Protein AF-A0A8S2RDY0-F1 (afdb_monomer_lite)

Structure (mmCIF, N/CA/C/O backbone):
data_AF-A0A8S2RDY0-F1
#
_entry.id   AF-A0A8S2RDY0-F1
#
loop_
_atom_site.group_PDB
_atom_site.id
_atom_site.type_symbol
_atom_site.label_atom_id
_atom_site.label_alt_id
_atom_site.label_comp_id
_atom_site.label_asym_id
_atom_site.label_entity_id
_atom_site.label_seq_id
_atom_site.pdbx_PDB_ins_code
_atom_site.Cartn_x
_atom_site.Cartn_y
_atom_site.Cartn_z
_atom_site.occupancy
_atom_site.B_iso_or_equiv
_atom_site.auth_seq_id
_atom_site.auth_comp_id
_atom_site.auth_asym_id
_atom_site.auth_atom_id
_atom_site.pdbx_PDB_model_num
ATOM 1 N N . MET A 1 1 ? 19.804 12.771 -32.717 1.00 54.38 1 MET A N 1
ATOM 2 C CA . MET A 1 1 ? 19.830 13.304 -31.342 1.00 54.38 1 MET A CA 1
ATOM 3 C C . MET A 1 1 ? 20.621 14.606 -31.367 1.00 54.38 1 MET A C 1
ATOM 5 O O . MET A 1 1 ? 21.789 14.608 -31.019 1.00 54.38 1 MET A O 1
ATOM 9 N N . SER A 1 2 ? 20.028 15.676 -31.898 1.00 62.06 2 SER A N 1
ATOM 10 C CA . SER A 1 2 ? 20.622 17.018 -31.886 1.00 62.06 2 SER A CA 1
ATOM 11 C C . SER A 1 2 ? 19.948 17.786 -30.761 1.00 62.06 2 SER A C 1
ATOM 13 O O . SER A 1 2 ? 18.781 18.157 -30.881 1.00 62.06 2 SER A O 1
ATOM 15 N N . HIS A 1 3 ? 20.641 17.907 -29.645 1.00 65.12 3 HIS A N 1
ATOM 16 C CA . HIS A 1 3 ? 20.163 18.596 -28.462 1.00 65.12 3 HIS A CA 1
ATOM 17 C C . HIS A 1 3 ? 21.288 19.525 -28.012 1.00 65.12 3 HIS A C 1
ATOM 19 O O . HIS A 1 3 ? 22.446 19.113 -28.105 1.00 65.12 3 HIS A O 1
ATOM 25 N N . ASP A 1 4 ? 20.963 20.757 -27.610 1.00 67.50 4 ASP A N 1
ATOM 26 C CA . ASP A 1 4 ? 21.957 21.712 -27.104 1.00 67.50 4 ASP A CA 1
ATOM 27 C C . ASP A 1 4 ? 22.759 21.054 -25.972 1.00 67.50 4 ASP A C 1
ATOM 29 O O . ASP A 1 4 ? 22.179 20.344 -25.143 1.00 67.50 4 ASP A O 1
ATOM 33 N N . GLU A 1 5 ? 24.083 21.254 -25.976 1.00 68.69 5 GLU A N 1
ATOM 34 C CA . GLU A 1 5 ? 25.066 20.477 -25.194 1.00 68.69 5 GLU A CA 1
ATOM 35 C C . GLU A 1 5 ? 24.791 20.456 -23.676 1.00 68.69 5 GLU A C 1
ATOM 37 O O . GLU A 1 5 ? 25.211 19.523 -22.994 1.00 68.69 5 GLU A O 1
ATOM 42 N N . ASP A 1 6 ? 24.011 21.411 -23.164 1.00 72.56 6 ASP A N 1
ATOM 43 C CA . ASP A 1 6 ? 23.677 21.550 -21.741 1.00 72.56 6 ASP A CA 1
ATOM 44 C C . ASP A 1 6 ? 22.280 21.058 -21.350 1.00 72.56 6 ASP A C 1
ATOM 46 O O . ASP A 1 6 ? 21.945 20.983 -20.164 1.00 72.56 6 ASP A O 1
ATOM 50 N N . GLN A 1 7 ? 21.430 20.719 -22.314 1.00 78.38 7 GLN A N 1
ATOM 51 C CA . GLN A 1 7 ? 20.090 20.250 -22.010 1.00 78.38 7 GLN A CA 1
ATOM 52 C C . GLN A 1 7 ? 20.112 18.705 -22.090 1.00 78.38 7 GLN A C 1
ATOM 54 O O . GLN A 1 7 ? 20.563 18.105 -23.061 1.00 78.38 7 GLN A O 1
ATOM 59 N N . LEU A 1 8 ? 19.643 18.024 -21.042 1.00 83.00 8 LEU A N 1
ATOM 60 C CA . LEU A 1 8 ? 19.552 16.560 -20.996 1.00 83.00 8 LEU A CA 1
ATOM 61 C C . LEU A 1 8 ? 18.084 16.154 -20.905 1.00 83.00 8 LEU A C 1
ATOM 63 O O . LEU A 1 8 ? 17.365 16.625 -20.024 1.00 83.00 8 LEU A O 1
ATOM 67 N N . ILE A 1 9 ? 17.643 15.250 -21.783 1.00 87.12 9 ILE A N 1
ATOM 68 C CA . ILE A 1 9 ? 16.307 14.652 -21.679 1.00 87.12 9 ILE A CA 1
ATOM 69 C C . ILE A 1 9 ? 16.275 13.790 -20.403 1.00 87.12 9 ILE A C 1
ATOM 71 O O . ILE A 1 9 ? 17.101 12.878 -20.275 1.00 87.12 9 ILE A O 1
ATOM 75 N N . PRO A 1 10 ? 15.356 14.041 -19.450 1.00 91.25 10 PRO A N 1
ATOM 76 C CA . PRO A 1 10 ? 15.268 13.246 -18.231 1.00 91.25 10 PRO A CA 1
ATOM 77 C C . PRO A 1 10 ? 15.016 11.767 -18.540 1.00 91.25 10 PRO A C 1
ATOM 79 O O . PRO A 1 10 ? 14.176 11.427 -19.372 1.00 91.25 10 PRO A O 1
ATOM 82 N N . ASN A 1 11 ? 15.731 10.875 -17.852 1.00 91.31 11 ASN A N 1
ATOM 83 C CA . ASN A 1 11 ? 15.531 9.433 -17.981 1.00 91.31 11 ASN A CA 1
ATOM 84 C C . ASN A 1 11 ? 14.564 8.910 -16.909 1.00 91.31 11 ASN A C 1
ATOM 86 O O . ASN A 1 11 ? 14.508 9.438 -15.802 1.00 91.31 11 ASN A O 1
ATOM 90 N N . LEU A 1 12 ? 13.824 7.842 -17.220 1.00 94.12 12 LEU A N 1
ATOM 91 C CA . LEU A 1 12 ? 12.863 7.254 -16.278 1.00 94.12 12 LEU A CA 1
ATOM 92 C C . LEU A 1 12 ? 13.534 6.631 -15.049 1.00 94.12 12 LEU A C 1
ATOM 94 O O . LEU A 1 12 ? 12.950 6.634 -13.972 1.00 94.12 12 LEU A O 1
ATOM 98 N N . TYR A 1 13 ? 14.765 6.128 -15.189 1.00 91.88 13 TYR A N 1
ATOM 99 C CA . TYR A 1 13 ? 15.473 5.445 -14.102 1.00 91.88 13 TYR A CA 1
ATOM 100 C C . TYR A 1 13 ? 15.672 6.335 -12.868 1.00 91.88 13 TYR A C 1
ATOM 102 O O . TYR A 1 13 ? 15.655 5.843 -11.748 1.00 91.88 13 TYR A O 1
ATOM 110 N N . ARG A 1 14 ? 15.798 7.655 -13.054 1.00 89.94 14 ARG A N 1
ATOM 111 C CA . ARG A 1 14 ? 15.887 8.615 -11.944 1.00 89.94 14 ARG A CA 1
ATOM 112 C C . ARG A 1 14 ? 14.584 8.793 -11.159 1.00 89.94 14 ARG A C 1
ATOM 114 O O . ARG A 1 14 ? 14.638 9.305 -10.048 1.00 89.94 14 ARG A O 1
ATOM 121 N N . TYR A 1 15 ? 13.442 8.392 -11.717 1.00 94.81 15 TYR A N 1
ATOM 122 C CA . TYR A 1 15 ? 12.114 8.591 -11.123 1.00 94.81 15 TYR A CA 1
ATOM 123 C C . TYR A 1 15 ? 11.458 7.290 -10.652 1.00 94.81 15 TYR A C 1
ATOM 125 O O . TYR A 1 15 ? 10.377 7.328 -10.071 1.00 94.81 15 TYR A O 1
ATOM 133 N N . ILE A 1 16 ? 12.093 6.142 -10.895 1.00 95.44 16 ILE A N 1
ATOM 134 C CA . ILE A 1 16 ? 11.624 4.843 -10.416 1.00 95.44 16 ILE A CA 1
ATOM 135 C C . ILE A 1 16 ? 12.494 4.440 -9.233 1.00 95.44 16 ILE A C 1
ATOM 137 O O . ILE A 1 16 ? 13.713 4.326 -9.354 1.00 95.44 16 ILE A O 1
ATOM 141 N N . MET A 1 17 ? 11.861 4.211 -8.085 1.00 95.56 17 MET A N 1
ATOM 142 C CA . MET A 1 17 ? 12.569 3.752 -6.899 1.00 95.56 17 MET A CA 1
ATOM 143 C C . MET A 1 17 ? 13.086 2.317 -7.113 1.00 95.56 17 MET A C 1
ATOM 145 O O . MET A 1 17 ? 12.335 1.462 -7.592 1.00 95.56 17 MET A O 1
ATOM 149 N N . PRO A 1 18 ? 14.350 2.017 -6.763 1.00 97.75 18 PRO A N 1
ATOM 150 C CA . PRO A 1 18 ? 14.852 0.649 -6.784 1.00 97.75 18 PRO A CA 1
ATOM 151 C C . PRO A 1 18 ? 14.074 -0.256 -5.825 1.00 97.75 18 PRO A C 1
ATOM 153 O O . PRO A 1 18 ? 13.687 0.166 -4.736 1.00 97.75 18 PRO A O 1
ATOM 156 N N . TRP A 1 19 ? 13.931 -1.533 -6.186 1.00 98.12 19 TRP A N 1
ATOM 157 C CA . TRP A 1 19 ? 13.216 -2.518 -5.367 1.00 98.12 19 TRP A CA 1
ATOM 158 C C . TRP A 1 19 ? 13.764 -2.658 -3.946 1.00 98.12 19 TRP A C 1
ATOM 160 O O . TRP A 1 19 ? 12.992 -2.770 -3.003 1.00 98.12 19 TRP A O 1
ATOM 170 N N . GLU A 1 20 ? 15.085 -2.628 -3.774 1.00 98.06 20 GLU A N 1
ATOM 171 C CA . GLU A 1 20 ? 15.706 -2.706 -2.448 1.00 98.06 20 GLU A CA 1
ATOM 172 C C . GLU A 1 20 ? 15.247 -1.559 -1.535 1.00 98.06 20 GLU A C 1
ATOM 174 O O . GLU A 1 20 ? 14.833 -1.797 -0.400 1.00 98.06 20 GLU A O 1
ATOM 179 N N . ALA A 1 21 ? 15.242 -0.329 -2.058 1.00 97.69 21 ALA A N 1
ATOM 180 C CA . ALA A 1 21 ? 14.774 0.841 -1.326 1.00 97.69 21 ALA A CA 1
ATOM 181 C C . ALA A 1 21 ? 13.274 0.740 -1.003 1.00 97.69 21 ALA A C 1
ATOM 183 O O . ALA A 1 21 ? 12.886 0.990 0.135 1.00 97.69 21 ALA A O 1
ATOM 184 N N . GLU A 1 22 ? 12.451 0.292 -1.957 1.00 98.12 22 GLU A N 1
ATOM 185 C CA . GLU A 1 22 ? 11.017 0.041 -1.749 1.00 98.12 22 GLU A CA 1
ATOM 186 C C . GLU A 1 22 ? 10.753 -0.993 -0.642 1.00 98.12 22 GLU A C 1
ATOM 188 O O . GLU A 1 22 ? 9.862 -0.812 0.189 1.00 98.12 22 GLU A O 1
ATOM 193 N N . PHE A 1 23 ? 11.527 -2.081 -0.591 1.00 98.25 23 PHE A N 1
ATOM 194 C CA . PHE A 1 23 ? 11.345 -3.130 0.414 1.00 98.25 23 PHE A CA 1
ATOM 195 C C . PHE A 1 23 ? 11.743 -2.677 1.815 1.00 98.25 23 PHE A C 1
ATOM 197 O O . PHE A 1 23 ? 10.999 -2.927 2.767 1.00 98.25 23 PHE A O 1
ATOM 204 N N . ILE A 1 24 ? 12.887 -2.002 1.943 1.00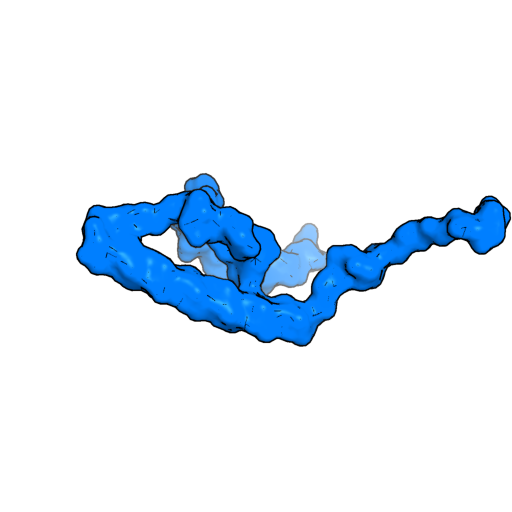 98.12 24 ILE A N 1
ATOM 205 C CA . ILE A 1 24 ? 13.348 -1.448 3.222 1.00 98.12 24 ILE A CA 1
ATOM 206 C C . ILE A 1 24 ? 12.338 -0.418 3.725 1.00 98.12 24 ILE A C 1
ATOM 208 O O . ILE A 1 24 ? 11.903 -0.459 4.878 1.00 98.12 24 ILE A O 1
ATOM 212 N N . ASP A 1 25 ? 11.913 0.478 2.841 1.00 97.94 25 ASP A N 1
ATOM 213 C CA . ASP A 1 25 ? 10.964 1.518 3.188 1.00 97.94 25 ASP A CA 1
ATOM 214 C C . ASP A 1 25 ? 9.584 0.964 3.553 1.00 97.94 25 ASP A C 1
ATOM 216 O O . ASP A 1 25 ?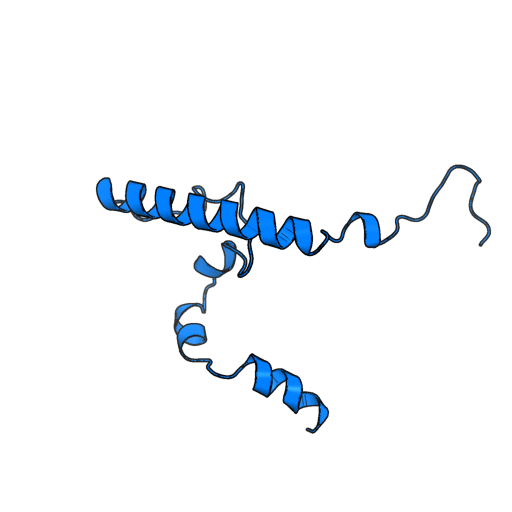 8.958 1.425 4.506 1.00 97.94 25 ASP A O 1
ATOM 220 N N . SER A 1 26 ? 9.131 -0.080 2.859 1.00 98.19 26 SER A N 1
ATOM 221 C CA . SER A 1 26 ? 7.866 -0.743 3.159 1.00 98.19 26 SER A CA 1
ATOM 222 C C . SER A 1 26 ? 7.812 -1.300 4.575 1.00 98.19 26 SER A C 1
ATOM 224 O O . SER A 1 26 ? 6.801 -1.127 5.255 1.00 98.19 26 SER A O 1
ATOM 226 N N . GLN A 1 27 ? 8.884 -1.941 5.045 1.00 97.81 27 GLN A N 1
ATOM 227 C CA . GLN A 1 27 ? 8.932 -2.452 6.418 1.00 97.81 27 GLN A CA 1
ATOM 228 C C . GLN A 1 27 ? 8.792 -1.317 7.434 1.00 97.81 27 GLN A C 1
ATOM 230 O O . GLN A 1 27 ? 8.008 -1.427 8.377 1.00 97.81 27 GLN A O 1
ATOM 235 N N . ARG A 1 28 ? 9.502 -0.206 7.207 1.00 97.56 28 ARG A N 1
ATOM 236 C CA . ARG A 1 28 ? 9.445 0.981 8.064 1.00 97.56 28 ARG A CA 1
ATOM 237 C C . ARG A 1 28 ? 8.041 1.590 8.094 1.00 97.56 28 ARG A C 1
ATOM 239 O O . ARG A 1 28 ? 7.481 1.772 9.170 1.00 97.56 28 ARG A O 1
ATOM 246 N N . VAL A 1 29 ? 7.451 1.850 6.927 1.00 97.81 29 VAL A N 1
ATOM 247 C CA . VAL A 1 29 ? 6.128 2.486 6.798 1.00 97.81 29 VAL A CA 1
ATOM 248 C C . VAL A 1 29 ? 5.028 1.642 7.440 1.00 97.81 29 VAL A C 1
ATOM 250 O O . VAL A 1 29 ? 4.183 2.173 8.159 1.00 97.81 29 VAL A O 1
ATOM 253 N N . TRP A 1 30 ? 5.039 0.323 7.229 1.00 98.06 30 TRP A N 1
ATOM 254 C CA . TRP A 1 30 ? 4.038 -0.559 7.831 1.00 98.06 30 TRP A CA 1
ATOM 255 C C . TRP A 1 30 ? 4.226 -0.736 9.344 1.00 98.06 30 TRP A C 1
ATOM 257 O O . TRP A 1 30 ? 3.233 -0.878 10.060 1.00 98.06 30 TRP A O 1
ATOM 267 N N . ALA A 1 31 ? 5.460 -0.673 9.853 1.00 97.62 31 ALA A N 1
ATOM 268 C CA . ALA A 1 31 ? 5.715 -0.648 11.293 1.00 97.62 31 ALA A CA 1
ATOM 269 C C . ALA A 1 31 ? 5.202 0.652 11.939 1.00 97.62 31 ALA A C 1
ATOM 271 O O . ALA A 1 31 ? 4.502 0.604 12.950 1.00 97.62 31 ALA A O 1
ATOM 272 N N . GLU A 1 32 ? 5.479 1.805 11.324 1.00 96.81 32 GLU A N 1
ATOM 273 C CA . GLU A 1 32 ? 4.965 3.109 11.765 1.00 96.81 32 GLU A CA 1
ATOM 274 C C . GLU A 1 32 ? 3.432 3.148 11.748 1.00 96.81 32 GLU A C 1
ATOM 276 O O . GLU A 1 32 ? 2.811 3.609 12.706 1.00 96.81 32 GLU A O 1
ATOM 281 N N . TYR A 1 33 ? 2.809 2.608 10.695 1.00 97.19 33 TYR A N 1
ATOM 282 C CA . TYR A 1 33 ? 1.357 2.458 10.615 1.00 97.19 33 TYR A CA 1
ATOM 283 C C . TYR A 1 33 ? 0.792 1.659 11.795 1.00 97.19 33 TYR A C 1
ATOM 285 O O . TYR A 1 33 ? -0.188 2.086 12.404 1.00 97.19 33 TYR A O 1
ATOM 293 N N . ALA A 1 34 ? 1.398 0.515 12.127 1.00 97.12 34 ALA A N 1
ATOM 294 C CA . ALA A 1 34 ? 0.928 -0.337 13.216 1.00 97.12 34 ALA A CA 1
ATOM 295 C C . ALA A 1 34 ? 0.984 0.386 14.573 1.00 97.12 34 ALA A C 1
ATOM 297 O O . ALA A 1 34 ? 0.042 0.285 15.362 1.00 97.12 34 ALA A O 1
ATOM 298 N N . LEU A 1 35 ? 2.043 1.167 14.815 1.00 97.12 35 LEU A N 1
ATOM 299 C CA . LEU A 1 35 ? 2.171 2.001 16.013 1.00 97.12 35 LEU A CA 1
ATOM 300 C C . LEU A 1 35 ? 1.095 3.093 16.055 1.00 97.12 35 LEU A C 1
ATOM 302 O O . LEU A 1 35 ? 0.345 3.169 17.028 1.00 97.12 35 LEU A O 1
ATOM 306 N N . LYS A 1 36 ? 0.936 3.869 14.975 1.00 96.19 36 LYS A N 1
ATOM 307 C CA . LYS A 1 36 ? -0.097 4.917 14.878 1.00 96.19 36 LYS A CA 1
ATOM 308 C C . LYS A 1 36 ? -1.509 4.351 15.044 1.00 96.19 36 LYS A C 1
ATOM 310 O O . LYS A 1 36 ? -2.353 4.948 15.710 1.00 96.19 36 LYS A O 1
ATOM 315 N N . GLN A 1 37 ? -1.778 3.173 14.481 1.00 96.50 37 GLN A N 1
ATOM 316 C CA . GLN A 1 37 ? -3.052 2.479 14.655 1.00 96.50 37 GLN A CA 1
ATOM 317 C C . GLN A 1 37 ? -3.292 2.110 16.125 1.00 96.50 37 GLN A C 1
ATOM 319 O O . GLN A 1 37 ? -4.400 2.292 16.633 1.00 96.50 37 GLN A O 1
ATOM 324 N N . GLN A 1 38 ? -2.271 1.595 16.814 1.00 96.75 38 GLN A N 1
ATOM 325 C CA . GLN A 1 38 ? -2.364 1.265 18.232 1.00 96.75 38 GLN A CA 1
ATOM 326 C C . GLN A 1 38 ? -2.609 2.518 19.082 1.00 96.75 38 GLN A C 1
ATOM 328 O O . GLN A 1 38 ? -3.492 2.497 19.936 1.00 96.75 38 GLN A O 1
ATOM 333 N N . GLU A 1 39 ? -1.893 3.612 18.823 1.00 96.38 39 GLU A N 1
ATOM 334 C CA . GLU A 1 39 ? -2.066 4.900 19.508 1.00 96.38 39 GLU A CA 1
ATOM 335 C C . GLU A 1 39 ? -3.458 5.509 19.291 1.00 96.38 39 GLU A C 1
ATOM 337 O O . GLU A 1 39 ? -4.078 6.009 20.230 1.00 96.38 39 GLU A O 1
ATOM 342 N N . ALA A 1 40 ? -3.994 5.434 18.071 1.00 96.44 40 ALA A N 1
ATOM 343 C CA . ALA A 1 40 ? -5.356 5.880 17.794 1.00 96.44 40 ALA A CA 1
ATOM 344 C C . ALA A 1 40 ? -6.376 5.050 18.593 1.00 96.44 40 ALA A C 1
ATOM 346 O O . ALA A 1 40 ? -7.263 5.609 19.242 1.00 96.44 40 ALA A O 1
ATOM 347 N N . ASN A 1 41 ? -6.202 3.725 18.626 1.00 95.56 41 ASN A N 1
ATOM 348 C CA . ASN A 1 41 ? -7.078 2.823 19.369 1.00 95.56 41 ASN A CA 1
ATOM 349 C C . ASN A 1 41 ? -7.017 3.058 20.887 1.00 95.56 41 ASN A C 1
ATOM 351 O O . ASN A 1 41 ? -8.063 3.054 21.532 1.00 95.56 41 ASN A O 1
ATOM 355 N N . THR A 1 42 ? -5.836 3.302 21.471 1.00 96.94 42 THR A N 1
ATOM 356 C CA . THR A 1 42 ? -5.717 3.606 22.913 1.00 96.94 42 THR A CA 1
ATOM 357 C C . THR A 1 42 ? -6.387 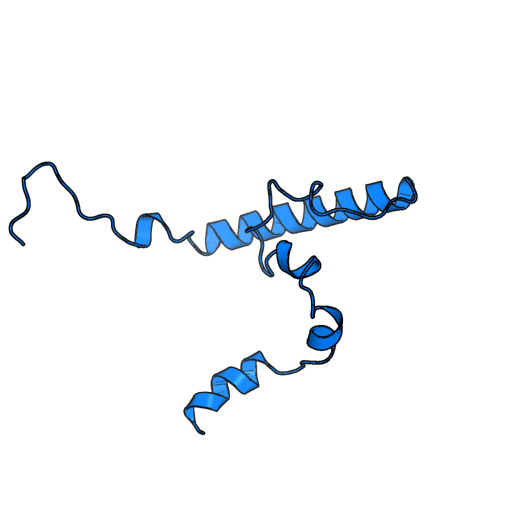4.928 23.277 1.00 96.94 42 THR A C 1
ATOM 359 O O . THR A 1 42 ? -6.936 5.060 24.369 1.00 96.94 42 THR A O 1
ATOM 362 N N . GLN A 1 43 ? -6.416 5.884 22.348 1.00 96.69 43 GLN A N 1
ATOM 363 C CA . GLN A 1 43 ? -7.151 7.142 22.486 1.00 96.69 43 GLN A CA 1
ATOM 364 C C . GLN A 1 43 ? -8.641 7.032 22.116 1.00 96.69 43 GLN A C 1
ATOM 366 O O . GLN A 1 43 ? -9.341 8.045 22.145 1.00 96.69 43 GLN A O 1
ATOM 371 N N . ASN A 1 44 ? -9.144 5.839 21.767 1.00 95.50 44 ASN A N 1
ATOM 372 C CA . ASN A 1 44 ? -10.496 5.612 21.237 1.00 95.50 44 ASN A CA 1
ATOM 373 C C . ASN A 1 44 ? -10.836 6.498 20.021 1.00 95.50 44 ASN A C 1
ATOM 375 O O . ASN A 1 44 ? -11.977 6.928 19.839 1.00 95.50 44 ASN A O 1
ATOM 379 N N . LYS A 1 45 ? -9.840 6.778 19.178 1.00 96.12 45 LYS A N 1
ATOM 380 C CA . LYS A 1 45 ? -9.972 7.523 17.923 1.00 96.12 45 LYS A CA 1
ATOM 381 C C . LYS A 1 45 ? -9.789 6.590 16.734 1.00 96.12 45 LYS A C 1
ATOM 383 O O . LYS A 1 45 ? -9.176 5.530 16.827 1.00 96.12 45 LYS A O 1
ATOM 388 N N . ARG A 1 46 ? -10.320 7.002 15.585 1.00 93.56 46 ARG A N 1
ATOM 389 C CA . ARG A 1 46 ? -10.031 6.347 14.306 1.00 93.56 46 ARG A CA 1
ATOM 390 C C . ARG A 1 46 ? -8.805 7.012 13.695 1.00 93.56 46 ARG A C 1
ATOM 392 O O . ARG A 1 46 ? -8.721 8.233 13.721 1.00 93.56 46 ARG A O 1
ATOM 399 N N . LEU A 1 47 ? -7.911 6.206 13.132 1.00 94.12 47 LEU A N 1
ATOM 400 C CA . LEU A 1 47 ? -6.815 6.703 12.307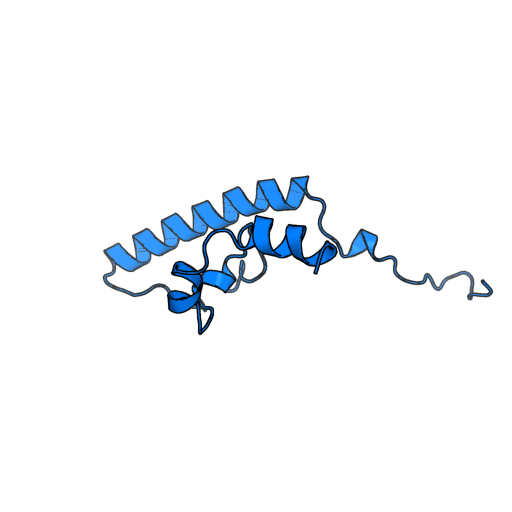 1.00 94.12 47 LEU A CA 1
ATOM 401 C C . LEU A 1 47 ? -7.386 7.366 11.047 1.00 94.12 47 LEU A C 1
ATOM 403 O O . LEU A 1 47 ? -8.274 6.801 10.397 1.00 94.12 47 LEU A O 1
ATOM 407 N N . THR A 1 48 ? -6.885 8.550 10.731 1.00 93.56 48 THR A N 1
ATOM 408 C CA . THR A 1 48 ? -7.339 9.389 9.620 1.00 93.56 48 THR A CA 1
ATOM 409 C C . THR A 1 48 ? -6.318 9.409 8.480 1.00 93.56 48 THR A C 1
ATOM 411 O O . THR A 1 48 ? -5.273 8.760 8.556 1.00 93.56 48 THR A O 1
ATOM 414 N N . LEU A 1 49 ? -6.660 10.083 7.381 1.00 91.19 49 LEU A N 1
ATOM 415 C CA . LEU A 1 49 ? -5.792 10.215 6.206 1.00 91.19 49 LEU A CA 1
ATOM 416 C C . LEU A 1 49 ? -4.582 11.095 6.531 1.00 91.19 49 LEU A C 1
ATOM 418 O O . LEU A 1 49 ? -3.456 10.784 6.154 1.00 91.19 49 LEU A O 1
ATOM 422 N N . GLU A 1 50 ? -4.846 12.158 7.285 1.00 92.88 50 GLU A N 1
ATOM 423 C CA . GLU A 1 50 ? -3.906 13.177 7.732 1.00 92.88 50 GLU A CA 1
ATOM 424 C C . GLU A 1 50 ? -2.781 12.564 8.580 1.00 92.88 50 GLU A C 1
ATOM 426 O O . GLU A 1 50 ? -1.622 12.950 8.464 1.00 92.88 50 GLU A O 1
ATOM 431 N N . ASP A 1 51 ? -3.085 11.521 9.360 1.00 92.00 51 ASP A N 1
ATOM 432 C CA . ASP A 1 51 ? -2.088 10.805 10.165 1.00 92.00 51 ASP A CA 1
ATOM 433 C C . ASP A 1 51 ? -1.034 10.064 9.312 1.00 92.00 51 ASP A C 1
ATOM 435 O O . ASP A 1 51 ? -0.006 9.624 9.841 1.00 92.00 51 ASP A O 1
ATOM 439 N N . LEU A 1 52 ? -1.280 9.881 8.009 1.00 93.69 52 LEU A N 1
ATOM 440 C CA . LEU A 1 52 ? -0.463 9.083 7.084 1.00 93.69 52 LEU A CA 1
ATOM 441 C C . LEU A 1 52 ? -0.033 9.849 5.821 1.00 93.69 52 LEU A C 1
ATOM 443 O O . LEU A 1 52 ? 0.458 9.231 4.876 1.00 93.69 52 LEU A O 1
ATOM 447 N N . GLU A 1 53 ? -0.177 11.175 5.799 1.00 92.44 53 GLU A N 1
ATOM 448 C CA . GLU A 1 53 ? 0.152 12.009 4.634 1.00 92.44 53 GLU A CA 1
ATOM 449 C C . GLU A 1 53 ? 1.630 11.869 4.214 1.00 92.44 53 GLU A C 1
ATOM 451 O O . GLU A 1 53 ? 1.927 11.653 3.039 1.00 92.44 53 GLU A O 1
ATOM 456 N N . ASP A 1 54 ? 2.553 11.828 5.182 1.00 93.06 54 ASP A N 1
ATOM 457 C CA . ASP A 1 54 ? 4.000 11.671 4.942 1.00 93.06 54 ASP A CA 1
ATOM 458 C C . ASP A 1 54 ? 4.394 10.339 4.275 1.00 93.06 54 ASP A C 1
ATOM 460 O O . ASP A 1 54 ? 5.493 10.194 3.725 1.00 93.06 54 ASP A O 1
ATOM 464 N N . SER A 1 55 ? 3.531 9.323 4.357 1.00 94.44 55 SER A N 1
ATOM 465 C CA . SER A 1 55 ? 3.790 7.984 3.825 1.00 94.44 55 SER A CA 1
ATOM 466 C C . SER A 1 55 ? 2.811 7.557 2.738 1.00 94.44 55 SER A C 1
ATOM 468 O O . SER A 1 55 ? 2.899 6.418 2.285 1.00 94.44 55 SER A O 1
ATOM 470 N N . TRP A 1 56 ? 1.946 8.459 2.268 1.00 94.81 56 TRP A N 1
ATOM 471 C CA . TRP A 1 56 ? 0.786 8.168 1.422 1.00 94.81 56 TRP A CA 1
ATOM 472 C C . TRP A 1 56 ? 1.067 7.227 0.237 1.00 94.81 56 TRP A C 1
ATOM 474 O O . TRP A 1 56 ? 0.378 6.220 0.057 1.00 94.81 56 TRP A O 1
ATOM 484 N N . ASP A 1 57 ? 2.128 7.500 -0.525 1.00 96.06 57 ASP A N 1
ATOM 485 C CA . ASP A 1 57 ? 2.505 6.728 -1.719 1.00 96.06 57 ASP A CA 1
ATOM 486 C C . ASP A 1 57 ? 3.606 5.686 -1.461 1.00 96.06 57 ASP A C 1
ATOM 488 O O . ASP A 1 57 ? 4.243 5.189 -2.393 1.00 96.06 57 ASP A O 1
ATOM 492 N N . ARG A 1 58 ? 3.836 5.324 -0.195 1.00 97.25 58 ARG A N 1
ATOM 493 C CA . ARG A 1 58 ? 4.912 4.421 0.232 1.00 97.25 58 ARG A CA 1
ATOM 494 C C . ARG A 1 58 ? 4.376 3.064 0.691 1.00 97.25 58 ARG A C 1
ATOM 496 O O . ARG A 1 58 ? 3.201 2.895 1.024 1.00 97.25 58 ARG A O 1
ATOM 503 N N . GLY A 1 59 ? 5.271 2.079 0.701 1.00 97.31 59 GLY A N 1
ATOM 504 C CA . GLY A 1 59 ? 5.011 0.722 1.180 1.00 97.31 59 GLY A CA 1
ATOM 505 C C . GLY A 1 59 ? 4.456 -0.250 0.141 1.00 97.31 59 GLY A C 1
ATOM 506 O O . GLY A 1 59 ? 3.928 0.134 -0.900 1.00 97.31 59 GLY A O 1
ATOM 507 N N . ILE A 1 60 ? 4.608 -1.543 0.415 1.00 97.56 60 ILE A N 1
ATOM 508 C CA . ILE A 1 60 ? 4.129 -2.648 -0.415 1.00 97.56 60 ILE A CA 1
ATOM 509 C C . ILE A 1 60 ? 3.369 -3.633 0.488 1.00 97.56 60 ILE A C 1
ATOM 511 O O . ILE A 1 60 ? 3.997 -4.342 1.276 1.00 97.56 60 ILE A O 1
ATOM 515 N N . PRO A 1 61 ? 2.031 -3.734 0.366 1.00 97.75 61 PRO A N 1
ATOM 516 C CA . PRO A 1 61 ? 1.135 -2.892 -0.440 1.00 97.75 61 PRO A CA 1
ATOM 517 C C . PRO A 1 61 ? 1.211 -1.401 -0.067 1.00 97.75 61 PRO A C 1
ATOM 519 O O . PRO A 1 61 ? 1.612 -1.070 1.046 1.00 97.75 61 PRO A O 1
ATOM 522 N N . ARG A 1 62 ? 0.826 -0.506 -0.986 1.00 97.94 62 ARG A N 1
ATOM 523 C CA . ARG A 1 62 ? 0.831 0.951 -0.749 1.00 97.94 62 ARG A CA 1
ATOM 524 C C . ARG A 1 62 ? -0.119 1.317 0.387 1.00 97.94 62 ARG A C 1
ATOM 526 O O . ARG A 1 62 ? -1.242 0.808 0.423 1.00 97.94 62 ARG A O 1
ATOM 533 N N . ILE A 1 63 ? 0.308 2.184 1.303 1.00 97.44 63 ILE A N 1
ATOM 534 C CA . ILE A 1 63 ? -0.463 2.474 2.521 1.00 97.44 63 ILE A CA 1
ATOM 535 C C . ILE A 1 63 ? -1.807 3.156 2.219 1.00 97.44 63 ILE A C 1
ATOM 537 O O . ILE A 1 63 ? -2.812 2.851 2.862 1.00 97.44 63 ILE A O 1
ATOM 541 N N . ASN A 1 64 ? -1.866 3.993 1.178 1.00 96.44 64 ASN A N 1
A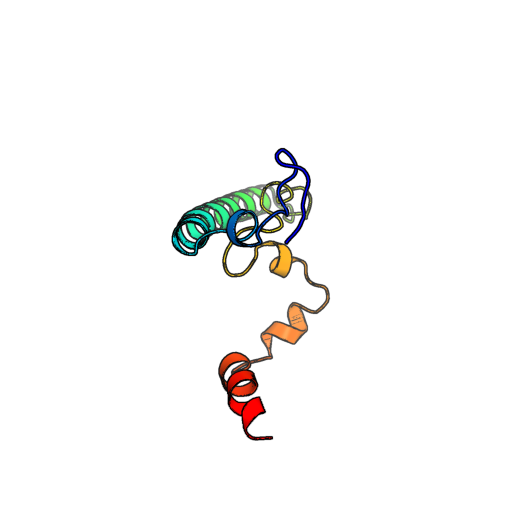TOM 542 C CA . ASN A 1 64 ? -3.095 4.652 0.730 1.00 96.44 64 ASN A CA 1
ATOM 543 C C . ASN A 1 64 ? -4.232 3.677 0.357 1.00 96.44 64 ASN A C 1
ATOM 545 O O . ASN A 1 64 ? -5.408 4.034 0.450 1.00 96.44 64 ASN A O 1
ATOM 549 N N . THR A 1 65 ? -3.925 2.416 0.027 1.00 96.44 65 THR A N 1
ATOM 550 C CA . THR A 1 65 ? -4.937 1.384 -0.270 1.00 96.44 65 THR A CA 1
ATOM 551 C C . THR A 1 65 ? -5.866 1.095 0.913 1.00 96.44 65 THR A C 1
ATOM 553 O O . THR A 1 65 ? -6.992 0.627 0.725 1.00 96.44 65 THR A O 1
ATOM 556 N N . LEU A 1 66 ? -5.456 1.439 2.140 1.00 95.75 66 LEU A N 1
ATOM 557 C CA . LEU A 1 66 ? -6.301 1.355 3.331 1.00 95.75 66 LEU A CA 1
ATOM 558 C C . LEU A 1 66 ? -7.540 2.258 3.261 1.00 95.75 66 LEU A C 1
ATOM 560 O O . LEU A 1 66 ? -8.538 1.950 3.921 1.00 95.75 66 LEU A O 1
ATOM 564 N N . PHE A 1 67 ? -7.488 3.318 2.455 1.00 95.69 67 PHE A N 1
ATOM 565 C CA . PHE A 1 67 ? -8.533 4.332 2.317 1.00 95.69 67 PHE A CA 1
ATOM 566 C C . PHE A 1 67 ? -9.228 4.301 0.952 1.00 95.69 67 PHE A C 1
ATOM 568 O O . PHE A 1 67 ? -9.977 5.214 0.604 1.00 95.69 67 PHE A O 1
ATOM 575 N N . GLN A 1 68 ? -9.012 3.246 0.165 1.00 95.31 68 GLN A N 1
ATOM 576 C CA . GLN A 1 68 ? -9.702 3.081 -1.107 1.00 95.31 68 GLN A CA 1
ATOM 577 C C . GLN A 1 68 ? -11.208 2.871 -0.894 1.00 95.31 68 GLN A C 1
ATOM 579 O O . GLN A 1 68 ? -11.626 2.076 -0.049 1.00 95.31 68 GLN A O 1
ATOM 584 N N . LYS A 1 69 ? -12.024 3.524 -1.733 1.00 96.56 69 LYS A N 1
ATOM 585 C CA . LYS A 1 69 ? -13.495 3.452 -1.692 1.00 96.56 69 LYS A CA 1
ATOM 586 C C . LYS A 1 69 ? -14.027 2.012 -1.677 1.00 96.56 69 LYS A C 1
ATOM 588 O O . LYS A 1 69 ? -14.881 1.681 -0.861 1.00 96.56 69 LYS A O 1
ATOM 593 N N . ASP A 1 70 ? -13.471 1.148 -2.525 1.00 96.56 70 ASP A N 1
ATOM 594 C CA . ASP A 1 70 ? -13.945 -0.229 -2.716 1.00 96.56 70 ASP A CA 1
ATOM 595 C C . ASP A 1 70 ? -13.150 -1.275 -1.913 1.00 96.56 70 ASP A C 1
ATOM 597 O O . ASP A 1 70 ? -13.238 -2.474 -2.188 1.00 96.56 70 ASP A O 1
ATOM 601 N N . ARG A 1 71 ? -12.388 -0.862 -0.887 1.00 96.56 71 ARG A N 1
ATOM 602 C CA . ARG A 1 71 ? -11.562 -1.762 -0.054 1.00 96.56 71 ARG A CA 1
ATOM 603 C C . ARG A 1 71 ? -12.339 -2.973 0.471 1.00 96.56 71 ARG A C 1
ATOM 605 O O . ARG A 1 71 ? -11.816 -4.086 0.498 1.00 96.56 71 ARG A O 1
ATOM 612 N N . HIS A 1 72 ? -13.584 -2.767 0.892 1.00 96.94 72 HIS A N 1
ATOM 613 C CA . HIS A 1 72 ? -14.428 -3.840 1.420 1.00 96.94 72 HIS A CA 1
ATOM 614 C C . HIS A 1 72 ? -14.837 -4.860 0.352 1.00 96.94 72 HIS A C 1
ATOM 616 O O . HIS A 1 72 ? -14.960 -6.040 0.666 1.00 96.94 72 HIS A O 1
ATOM 622 N N . VAL A 1 73 ? -14.998 -4.434 -0.902 1.00 97.25 73 VAL A N 1
ATOM 623 C CA . VAL A 1 73 ? -15.299 -5.329 -2.029 1.00 97.25 73 VAL A CA 1
ATOM 624 C C . VAL A 1 73 ? -14.043 -6.101 -2.433 1.00 97.25 73 VAL A C 1
ATOM 626 O O . VAL A 1 73 ? -14.088 -7.321 -2.586 1.00 97.25 73 VAL A O 1
ATOM 629 N N . LEU A 1 74 ? -12.893 -5.422 -2.509 1.00 97.00 74 LEU A N 1
ATOM 630 C CA . LEU A 1 74 ? -11.604 -6.034 -2.855 1.00 97.00 74 LEU A CA 1
ATOM 631 C C . LEU A 1 74 ? -11.153 -7.109 -1.858 1.00 97.00 74 LEU A C 1
ATOM 633 O O . LEU A 1 74 ? -10.400 -8.011 -2.222 1.00 97.00 74 LEU A O 1
ATOM 637 N N . ALA A 1 75 ? -11.651 -7.083 -0.620 1.00 97.25 75 ALA A N 1
ATOM 638 C CA . ALA A 1 75 ? -11.403 -8.147 0.349 1.00 97.25 75 ALA A CA 1
ATOM 639 C C . ALA A 1 75 ? -11.861 -9.532 -0.153 1.00 97.25 75 ALA A C 1
ATOM 641 O O . ALA A 1 75 ? -11.263 -10.542 0.234 1.00 97.25 75 ALA A O 1
ATOM 642 N N . TYR A 1 76 ? -12.861 -9.585 -1.039 1.00 97.81 76 TYR A N 1
ATOM 643 C CA . TYR A 1 76 ? -13.387 -10.814 -1.634 1.00 97.81 76 TYR A CA 1
ATOM 644 C C . TYR A 1 76 ? -12.684 -11.219 -2.936 1.00 97.81 76 TYR A C 1
ATOM 646 O O . TYR A 1 76 ? -12.832 -12.362 -3.369 1.00 97.81 76 TYR A O 1
ATOM 654 N N . ASP A 1 77 ? -11.885 -10.340 -3.549 1.00 97.69 77 ASP A N 1
ATOM 655 C CA . ASP A 1 77 ? -11.196 -10.647 -4.804 1.00 97.69 77 ASP A CA 1
ATOM 656 C C . ASP A 1 77 ? -9.938 -11.497 -4.565 1.00 97.69 77 ASP A C 1
ATOM 658 O O . ASP A 1 77 ? -8.812 -11.013 -4.424 1.00 97.69 77 ASP A O 1
ATOM 662 N N . LYS A 1 78 ? -10.136 -12.814 -4.467 1.00 98.12 78 LYS A N 1
ATOM 663 C CA . LYS A 1 78 ? -9.052 -13.788 -4.290 1.00 98.12 78 LYS A CA 1
ATOM 664 C C . LYS A 1 78 ? -8.534 -14.308 -5.631 1.00 98.12 78 LYS A C 1
ATOM 666 O O . LYS A 1 78 ? -9.264 -14.415 -6.615 1.00 98.12 78 LYS A O 1
ATOM 671 N N . GLY A 1 79 ? -7.247 -14.657 -5.659 1.00 97.62 79 GLY A N 1
ATOM 672 C CA . GLY A 1 79 ? -6.593 -15.209 -6.851 1.00 97.62 79 GLY A CA 1
ATOM 673 C C . GLY A 1 79 ? -6.376 -14.202 -7.985 1.00 97.62 79 GLY A C 1
ATOM 674 O O . GLY A 1 79 ? -6.050 -14.615 -9.094 1.00 97.62 79 GLY A O 1
ATOM 675 N N . TRP A 1 80 ? -6.534 -12.899 -7.730 1.00 97.94 80 TRP A N 1
ATOM 676 C CA . TRP A 1 80 ? -6.431 -11.856 -8.754 1.00 97.94 80 TRP A CA 1
ATOM 677 C C . TRP A 1 80 ? -5.075 -11.846 -9.477 1.00 97.94 80 TRP A C 1
ATOM 679 O O . TRP A 1 80 ? -5.053 -11.629 -10.679 1.00 97.94 80 TRP A O 1
ATOM 689 N N . ARG A 1 81 ? -3.961 -12.157 -8.791 1.00 97.81 81 ARG A N 1
ATOM 690 C CA . ARG A 1 81 ? -2.620 -12.230 -9.410 1.00 97.81 81 ARG A CA 1
ATOM 691 C C . ARG A 1 81 ? -2.570 -13.266 -10.537 1.00 97.81 81 ARG A C 1
ATOM 693 O O . ARG A 1 81 ? -2.344 -12.904 -11.682 1.00 97.81 81 ARG A O 1
ATOM 700 N N . VAL A 1 82 ? -2.900 -14.522 -10.223 1.00 98.06 82 VAL A N 1
ATOM 701 C CA . VAL A 1 82 ? -2.939 -15.622 -11.207 1.00 98.06 82 VAL A CA 1
ATOM 702 C C . VAL A 1 82 ? -3.987 -15.356 -12.286 1.00 98.06 82 VAL A C 1
ATOM 704 O O . VAL A 1 82 ? -3.754 -15.630 -13.459 1.00 98.06 82 VAL A O 1
ATOM 707 N N . ARG A 1 83 ? -5.140 -14.783 -11.911 1.00 98.25 83 ARG A N 1
ATOM 708 C CA . ARG A 1 83 ? -6.180 -14.394 -12.871 1.00 98.25 83 ARG A CA 1
ATOM 709 C C . ARG A 1 83 ? -5.648 -13.383 -13.889 1.00 98.25 83 ARG A C 1
ATOM 711 O O . ARG A 1 83 ? -5.949 -13.531 -15.068 1.00 98.25 83 ARG A O 1
ATOM 718 N N . THR A 1 84 ? -4.876 -12.388 -13.450 1.00 97.94 84 THR A N 1
ATOM 719 C CA . THR A 1 84 ? -4.224 -11.407 -14.327 1.00 97.94 84 THR A CA 1
ATOM 720 C C . THR A 1 84 ? -3.162 -12.065 -15.198 1.00 97.94 84 THR A C 1
ATOM 722 O O . THR A 1 84 ? -3.165 -11.840 -16.402 1.00 97.94 84 THR A O 1
ATOM 725 N N . ASP A 1 85 ? -2.319 -12.933 -14.639 1.00 97.75 85 ASP A N 1
ATOM 726 C CA . ASP A 1 85 ? -1.301 -13.650 -15.417 1.00 97.75 85 ASP A CA 1
ATOM 727 C C . ASP A 1 85 ? -1.935 -14.500 -16.530 1.00 97.75 85 ASP A C 1
ATOM 729 O O . ASP A 1 85 ? -1.419 -14.580 -17.642 1.00 97.75 85 ASP A O 1
ATOM 733 N N . PHE A 1 86 ? -3.094 -15.109 -16.263 1.00 98.19 86 PHE A N 1
ATOM 734 C CA . PHE A 1 86 ? -3.800 -15.959 -17.224 1.00 98.19 86 PHE A CA 1
ATOM 735 C C . PHE A 1 86 ? -4.592 -15.167 -18.277 1.00 98.19 86 PHE A C 1
ATOM 737 O O . PHE A 1 86 ? -5.072 -15.765 -19.241 1.00 98.19 86 PHE A O 1
ATOM 744 N N . LYS A 1 87 ? -4.696 -13.833 -18.162 1.00 97.81 87 LYS A N 1
ATOM 745 C CA . LYS A 1 87 ? -5.345 -12.990 -19.183 1.00 97.81 87 LYS A CA 1
ATOM 746 C C . LYS A 1 87 ? -4.645 -13.024 -20.536 1.00 97.81 87 LYS A C 1
ATOM 748 O O . LYS A 1 87 ? -5.298 -12.771 -21.533 1.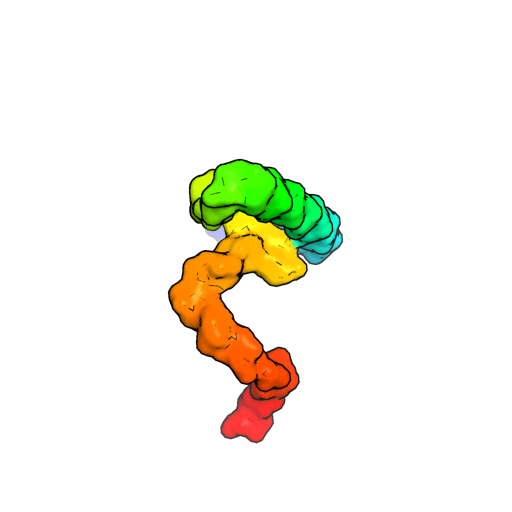00 97.81 87 LYS A O 1
ATOM 753 N N . GLN A 1 88 ? -3.362 -13.377 -20.585 1.00 96.44 88 GLN A N 1
ATOM 754 C CA . GLN A 1 88 ? -2.621 -13.527 -21.843 1.00 96.44 88 GLN A CA 1
ATOM 755 C C . GLN A 1 88 ? -3.155 -14.652 -22.753 1.00 96.44 88 GLN A C 1
ATOM 757 O O . GLN A 1 88 ? -2.813 -14.695 -23.930 1.00 96.44 88 GLN A O 1
ATOM 762 N N . TYR A 1 89 ? -3.957 -15.573 -22.205 1.00 97.31 89 TYR A N 1
ATOM 763 C CA . TYR A 1 89 ? -4.528 -16.716 -22.924 1.00 97.31 89 TYR A CA 1
ATOM 764 C C . TYR A 1 89 ? -6.023 -16.550 -23.250 1.00 97.31 89 TYR A C 1
ATOM 766 O O . TYR A 1 89 ? -6.654 -17.519 -23.672 1.00 97.31 89 TYR A O 1
ATOM 774 N N . GLN A 1 90 ? -6.605 -15.373 -22.999 1.00 91.12 90 GLN A N 1
ATOM 775 C CA . GLN A 1 90 ? -8.008 -15.040 -23.285 1.00 91.12 90 GLN A CA 1
ATOM 776 C C . GLN A 1 90 ? -8.085 -14.013 -24.407 1.00 91.12 90 GLN A C 1
ATOM 778 O O . GLN A 1 90 ? -8.971 -14.182 -25.270 1.00 91.12 90 GLN A O 1
#

InterPro domains:
  IPR027652 Pre-mRNA-processing-splicing factor 8 [PTHR11140] (1-90)

Radius of gyration: 19.32 Å; chains: 1; bounding box: 40×38×55 Å

Sequence (90 aa):
MSHDEDQLIPNLYRYIMPWEAEFIDSQRVWAEYALKQQEANTQNKRLTLEDLEDSWDRGIPRINTLFQKDRHVLAYDKGWRVRTDFKQYQ

Organism: NCBI:txid392030

Secondary structure (DSSP, 8-state):
----TT--PPPGGGTSPPHHHHHHHHHHHHHHHHHHHHHHHHTT----SGGGGGGTT-TTTTGGGGG-TTHHHHTT--SHHHHHHGGGG-

pLDDT: mean 93.67, std 8.41, range [54.38, 98.25]

Foldseek 3Di:
DDDPPPDDDDDCVVVDDDPVVQAVFQVVLVVLVVVQCVVCVVVVHHDDPVNCVVQQQGHVVGPVLVVDPCNVVVVPDPPVVVVVVCVVVD